Protein AF-A0A386ULB3-F1 (afdb_monomer)

Solvent-accessible surface area (b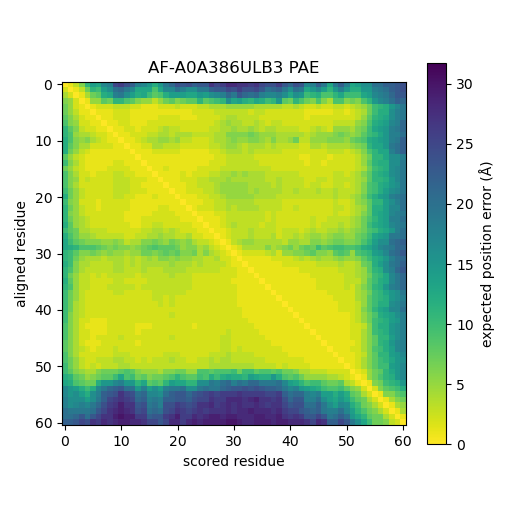ackbone atoms only — not comparable to full-atom values): 3942 Å² total; per-residue (Å²): 132,86,74,76,46,57,42,85,45,79,91,41,24,32,29,33,67,86,79,71,43,77,77,47,72,56,83,80,76,100,59,57,71,70,60,40,50,50,54,53,50,53,52,43,50,53,47,42,70,77,72,32,87,72,79,80,77,73,75,85,122

Nearest PDB structures (foldseek):
  2w5s-assembly1_A  TM=4.082E-01  e=7.329E+00  Staphylococcus aureus
  2w5r-assembly1_A  TM=4.085E-01  e=9.052E+00  Staphylococcus aureus

pLDDT: mean 83.41, std 16.45, range [39.59, 95.38]

Organism: NCBI:txid147645

Foldseek 3Di:
DQDQQWDADPQQFIAGPVVRDGPDGDDDPPDDPVVSVVVSVVVSVVCCVVPNPPPPPPDPD

Secondary structure (DSSP, 8-state):
----SEEE-GGGEEEETTTTEEEEE----S--HHHHHHHHHHHHHHHHHHHS---------

Sequence (61 aa):
MTRHRFVEGNGGTIVDRFTGIAVAKVEVLNLDTATAQRVVTTIIDALHVEFGPRSVLEVKA

Radius of gyration: 14.11 Å; Cα contacts (8 Å, |Δi|>4): 60; chains: 1; bounding box: 45×17×33 Å

Mean predicted aligned error: 6.92 Å

Structure (mmCIF, N/CA/C/O backbone):
data_AF-A0A386ULB3-F1
#
_entry.id   AF-A0A386ULB3-F1
#
loop_
_atom_site.group_PDB
_atom_site.id
_atom_site.type_symbol
_atom_site.label_atom_id
_atom_site.label_alt_id
_atom_site.label_comp_id
_atom_site.label_asym_id
_atom_site.label_entity_id
_atom_site.label_seq_id
_atom_site.pdbx_PDB_ins_code
_atom_site.Cartn_x
_atom_site.Cartn_y
_atom_site.Cartn_z
_atom_site.occupancy
_atom_site.B_iso_or_equiv
_atom_site.auth_seq_id
_atom_site.auth_comp_id
_atom_site.auth_asym_id
_atom_site.auth_atom_id
_atom_site.pdbx_PDB_model_num
ATOM 1 N 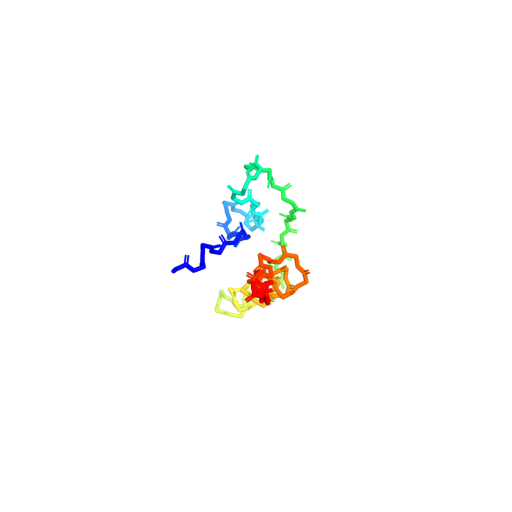N . MET A 1 1 ? 20.343 8.569 -3.418 1.00 40.50 1 MET A N 1
ATOM 2 C CA . MET A 1 1 ? 18.997 8.623 -2.805 1.00 40.50 1 MET A CA 1
ATOM 3 C C . MET A 1 1 ? 18.058 7.771 -3.642 1.00 40.50 1 MET A C 1
ATOM 5 O O . MET A 1 1 ? 17.628 8.214 -4.700 1.00 40.50 1 MET A O 1
ATOM 9 N N . THR A 1 2 ? 17.799 6.533 -3.230 1.00 50.03 2 THR A N 1
ATOM 10 C CA . THR A 1 2 ? 16.774 5.678 -3.844 1.00 50.03 2 THR A CA 1
ATOM 11 C C . THR A 1 2 ? 15.420 6.331 -3.578 1.00 50.03 2 THR A C 1
ATOM 13 O O . THR A 1 2 ? 14.961 6.386 -2.442 1.00 50.03 2 THR A O 1
ATOM 16 N N . ARG A 1 3 ? 14.807 6.935 -4.601 1.00 61.47 3 ARG A N 1
ATOM 17 C CA . ARG A 1 3 ? 13.449 7.477 -4.471 1.00 61.47 3 ARG A CA 1
ATOM 18 C C . ARG A 1 3 ? 12.497 6.293 -4.260 1.00 61.47 3 ARG A C 1
ATOM 20 O O . ARG A 1 3 ? 12.416 5.436 -5.134 1.00 61.47 3 ARG A O 1
ATOM 27 N N . HIS A 1 4 ? 11.802 6.244 -3.122 1.00 81.38 4 HIS A N 1
ATOM 28 C CA . HIS A 1 4 ? 10.745 5.258 -2.860 1.00 81.38 4 HIS A CA 1
ATOM 29 C C . HIS A 1 4 ? 9.705 5.295 -3.994 1.00 81.38 4 HIS A C 1
ATOM 31 O O . HIS A 1 4 ? 9.104 6.345 -4.233 1.00 81.38 4 HIS A O 1
ATOM 37 N N . ARG A 1 5 ? 9.537 4.172 -4.714 1.00 90.12 5 ARG A N 1
ATOM 38 C CA . ARG A 1 5 ? 8.642 4.050 -5.881 1.00 90.12 5 ARG A CA 1
ATOM 39 C C . ARG A 1 5 ? 7.175 4.113 -5.465 1.00 90.12 5 ARG A C 1
ATOM 41 O O . ARG A 1 5 ? 6.438 4.949 -5.961 1.00 90.12 5 ARG A O 1
ATOM 48 N N . PHE A 1 6 ? 6.775 3.259 -4.534 1.00 93.88 6 PHE A N 1
ATOM 49 C CA . PHE A 1 6 ? 5.433 3.245 -3.951 1.00 93.88 6 PHE A CA 1
ATOM 50 C C . PHE A 1 6 ? 5.342 4.175 -2.742 1.00 93.88 6 PHE A C 1
ATOM 52 O O . PHE A 1 6 ? 6.275 4.222 -1.940 1.00 93.88 6 PHE A O 1
ATOM 59 N N . VAL A 1 7 ? 4.241 4.911 -2.622 1.00 94.00 7 VAL A N 1
ATOM 60 C CA . VAL A 1 7 ? 3.951 5.791 -1.482 1.00 94.00 7 VAL A CA 1
ATOM 61 C C . VAL A 1 7 ? 2.484 5.718 -1.101 1.00 94.00 7 VAL A C 1
ATOM 63 O O . VAL A 1 7 ? 1.632 5.434 -1.943 1.00 94.00 7 VAL A O 1
ATOM 66 N N . GLU A 1 8 ? 2.199 6.015 0.161 1.00 93.44 8 GLU A N 1
ATOM 67 C CA . GLU A 1 8 ? 0.836 6.226 0.627 1.00 93.44 8 GLU A CA 1
ATOM 68 C C . GLU A 1 8 ? 0.247 7.498 -0.005 1.00 93.44 8 GLU A C 1
ATOM 70 O O . GLU A 1 8 ? 0.902 8.538 -0.104 1.00 93.44 8 GLU A O 1
ATOM 75 N N . GLY A 1 9 ? -0.996 7.386 -0.458 1.00 89.56 9 GLY A N 1
ATOM 76 C CA . GLY A 1 9 ? -1.842 8.469 -0.935 1.00 89.56 9 GLY A CA 1
ATOM 77 C C . GLY A 1 9 ? -3.126 8.571 -0.110 1.00 89.56 9 GLY A C 1
ATOM 78 O O . GLY A 1 9 ? -3.326 7.864 0.875 1.00 89.56 9 GLY A O 1
ATOM 79 N N . ASN A 1 10 ? -4.031 9.452 -0.528 1.00 87.44 10 ASN A N 1
ATOM 80 C CA . ASN A 1 10 ? -5.241 9.751 0.238 1.00 87.44 10 ASN A CA 1
ATOM 81 C C . ASN A 1 10 ? -6.174 8.536 0.371 1.00 87.44 10 ASN A C 1
ATOM 83 O O . ASN A 1 10 ? -6.423 7.8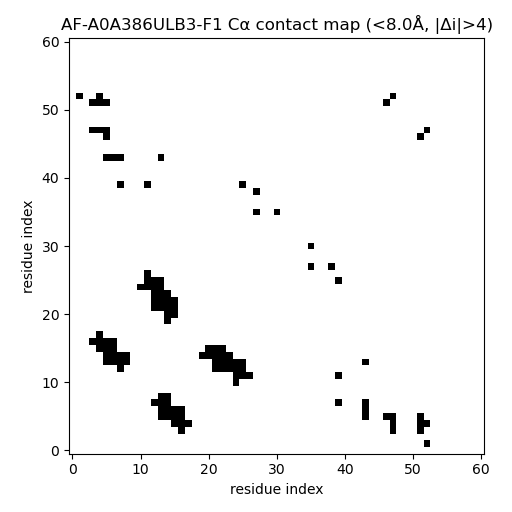13 -0.590 1.00 87.44 10 ASN A O 1
ATOM 87 N N . GLY A 1 11 ? -6.750 8.349 1.562 1.00 86.06 11 GLY A N 1
ATOM 88 C CA . GLY A 1 11 ? -7.767 7.318 1.800 1.00 86.06 11 GLY A CA 1
ATOM 89 C C . GLY A 1 11 ? -7.252 5.880 1.671 1.00 86.06 11 GLY A C 1
ATOM 90 O O . GLY A 1 11 ? -7.994 5.014 1.205 1.00 86.06 11 GLY A O 1
ATOM 91 N N . GLY A 1 12 ? -5.986 5.639 2.032 1.00 86.69 12 GLY A N 1
ATOM 92 C CA . GLY A 1 12 ? -5.368 4.309 2.026 1.00 86.69 12 GLY A CA 1
ATOM 93 C C . GLY A 1 12 ? -4.926 3.822 0.644 1.00 86.69 12 GLY A C 1
ATOM 94 O O . GLY A 1 12 ? -4.592 2.650 0.478 1.00 86.69 12 GLY A O 1
ATOM 95 N N . THR A 1 13 ? -4.935 4.681 -0.380 1.00 94.81 13 THR A N 1
ATOM 96 C CA . THR A 1 13 ? -4.375 4.319 -1.691 1.00 94.81 13 THR A CA 1
ATOM 97 C C . T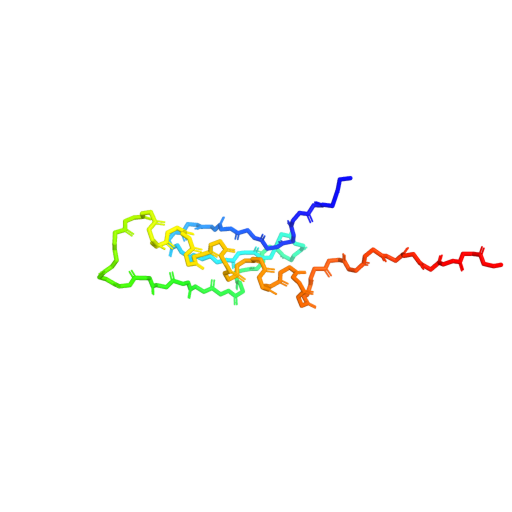HR A 1 13 ? -2.859 4.203 -1.618 1.00 94.81 13 THR A C 1
ATOM 99 O O . THR A 1 13 ? -2.217 4.990 -0.934 1.00 94.81 13 THR A O 1
ATOM 102 N 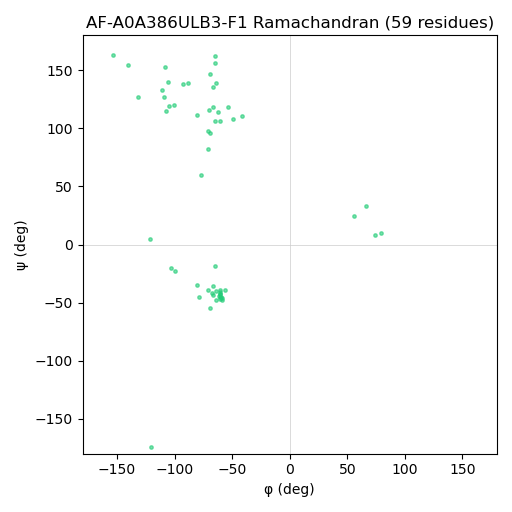N . ILE A 1 14 ? -2.279 3.293 -2.391 1.00 95.00 14 ILE A N 1
ATOM 103 C CA . ILE A 1 14 ? -0.843 3.242 -2.652 1.00 95.00 14 ILE A CA 1
ATOM 104 C C . ILE A 1 14 ? -0.625 3.658 -4.104 1.00 95.00 14 ILE A C 1
ATOM 106 O O . ILE A 1 14 ? -1.235 3.102 -5.021 1.00 95.00 14 ILE A O 1
ATOM 110 N N . VAL A 1 15 ? 0.244 4.643 -4.312 1.00 95.38 15 VAL A N 1
ATOM 111 C CA . VAL A 1 15 ? 0.533 5.238 -5.620 1.00 95.38 15 VAL A CA 1
ATOM 112 C C . VAL A 1 15 ? 1.942 4.863 -6.055 1.00 95.38 15 VAL A C 1
ATOM 114 O O . VAL A 1 15 ? 2.895 5.002 -5.286 1.00 95.38 15 VAL A O 1
ATOM 117 N N . ASP A 1 16 ? 2.087 4.421 -7.303 1.00 93.38 16 ASP A N 1
ATOM 118 C CA . ASP A 1 16 ? 3.390 4.292 -7.952 1.00 93.38 16 ASP A CA 1
ATOM 119 C C . ASP A 1 16 ? 3.833 5.664 -8.477 1.00 93.38 16 ASP A C 1
ATOM 121 O O . ASP A 1 16 ? 3.265 6.206 -9.424 1.00 93.38 16 ASP A O 1
ATOM 125 N N . ARG A 1 17 ? 4.873 6.243 -7.871 1.00 90.56 17 ARG A N 1
ATOM 126 C CA . ARG A 1 17 ? 5.403 7.566 -8.232 1.00 90.56 17 ARG A CA 1
ATOM 127 C C . ARG A 1 17 ? 6.007 7.628 -9.628 1.00 90.56 17 ARG A C 1
ATOM 129 O O . ARG A 1 17 ? 6.222 8.732 -10.118 1.00 90.56 17 ARG A O 1
ATOM 136 N N . PHE A 1 18 ? 6.347 6.496 -10.242 1.00 89.75 18 PHE A N 1
ATOM 137 C CA . PHE A 1 18 ? 6.927 6.499 -11.586 1.00 89.75 18 PHE A CA 1
ATOM 138 C C . PHE A 1 18 ? 5.858 6.657 -12.661 1.00 89.75 18 PHE A C 1
ATOM 140 O O . PHE A 1 18 ? 6.103 7.308 -13.671 1.00 89.75 18 PHE A O 1
ATOM 147 N N . THR A 1 19 ? 4.678 6.086 -12.436 1.00 90.44 19 THR A N 1
ATOM 148 C CA . THR A 1 19 ? 3.565 6.113 -13.393 1.00 90.44 19 THR A CA 1
ATOM 149 C C . THR A 1 19 ? 2.487 7.125 -13.012 1.00 90.44 19 THR A C 1
ATOM 151 O O . THR A 1 19 ? 1.704 7.531 -13.864 1.00 90.44 19 THR A O 1
ATOM 154 N N . GLY A 1 20 ? 2.433 7.537 -11.742 1.00 91.50 20 GLY A N 1
ATOM 155 C CA . GLY A 1 20 ? 1.354 8.357 -11.189 1.00 91.50 20 GLY A CA 1
ATOM 156 C C . GLY A 1 20 ? 0.049 7.586 -10.968 1.00 91.50 20 GLY A C 1
ATOM 157 O O . GLY A 1 20 ? -0.971 8.196 -10.659 1.00 91.50 20 GLY A O 1
ATOM 158 N N . ILE A 1 21 ? 0.060 6.261 -11.132 1.00 94.19 21 ILE A N 1
ATOM 159 C CA . ILE A 1 21 ? -1.135 5.415 -11.068 1.00 94.19 21 ILE A CA 1
ATOM 160 C C . ILE A 1 21 ? -1.322 4.891 -9.639 1.00 94.19 21 ILE A C 1
ATOM 162 O O . ILE A 1 21 ? -0.367 4.461 -8.986 1.00 94.19 21 ILE A O 1
ATOM 166 N N . ALA A 1 22 ? -2.566 4.896 -9.157 1.00 94.75 22 ALA A N 1
ATOM 167 C CA . ALA A 1 22 ? -2.941 4.176 -7.944 1.00 94.75 22 ALA A CA 1
ATOM 168 C C . ALA A 1 22 ? -2.910 2.665 -8.225 1.00 94.75 22 ALA A C 1
ATOM 170 O O . ALA A 1 22 ? -3.665 2.173 -9.061 1.00 94.75 22 ALA A O 1
ATOM 171 N N . VAL A 1 23 ? -2.021 1.940 -7.547 1.00 94.31 23 VAL A N 1
ATOM 172 C CA . VAL A 1 23 ? -1.776 0.507 -7.797 1.00 94.31 23 VAL A CA 1
ATOM 173 C C . VAL A 1 23 ? -2.490 -0.402 -6.803 1.00 94.31 23 VAL A C 1
ATOM 175 O O . VAL A 1 23 ? -2.741 -1.564 -7.106 1.00 94.31 23 VAL A O 1
ATOM 178 N N . ALA A 1 24 ? -2.829 0.117 -5.623 1.00 93.94 24 ALA A N 1
ATOM 179 C CA . ALA A 1 24 ? -3.573 -0.612 -4.605 1.00 93.94 24 ALA A CA 1
ATOM 180 C C . ALA A 1 24 ? -4.364 0.349 -3.710 1.00 93.94 24 ALA A C 1
ATOM 182 O O . ALA A 1 24 ? -4.079 1.547 -3.651 1.00 93.94 24 ALA A O 1
ATOM 183 N N . LYS A 1 25 ? -5.336 -0.193 -2.978 1.00 94.00 25 LYS A N 1
ATOM 184 C CA . LYS A 1 25 ? -6.018 0.483 -1.874 1.00 94.00 25 LYS A CA 1
ATOM 185 C C . LYS A 1 25 ? -6.060 -0.464 -0.685 1.00 94.00 25 LYS A C 1
ATOM 187 O O . LYS A 1 25 ? -6.501 -1.601 -0.824 1.00 94.00 25 LYS A O 1
ATOM 192 N N . VAL A 1 26 ? -5.588 0.010 0.458 1.00 90.44 26 VAL A N 1
ATOM 193 C CA . VAL A 1 26 ? -5.578 -0.727 1.715 1.00 90.44 26 VAL A CA 1
ATOM 194 C C . VAL A 1 26 ? -6.675 -0.156 2.595 1.00 90.44 26 VAL A C 1
ATOM 196 O O . VAL A 1 26 ? -6.663 1.022 2.942 1.00 90.44 26 VAL A O 1
ATOM 199 N N . GLU A 1 27 ? -7.629 -1.005 2.948 1.00 91.38 27 GLU A N 1
ATOM 200 C CA . GLU A 1 27 ? -8.646 -0.692 3.938 1.00 91.38 27 GLU A CA 1
ATOM 201 C C . GLU A 1 27 ? -8.340 -1.490 5.200 1.00 91.38 27 GLU A C 1
ATOM 203 O O . GLU A 1 27 ? -8.348 -2.721 5.191 1.00 91.38 27 GLU A O 1
ATOM 208 N N . VAL A 1 28 ? -8.010 -0.781 6.279 1.00 87.50 28 VAL A N 1
ATOM 209 C CA . VAL A 1 28 ? -7.728 -1.401 7.571 1.00 87.50 28 VAL A CA 1
ATOM 210 C C . VAL A 1 28 ? -8.961 -1.270 8.454 1.00 87.50 28 VAL A C 1
ATOM 212 O O . VAL A 1 28 ? -9.403 -0.163 8.751 1.00 87.50 28 VAL A O 1
ATOM 215 N N . LEU A 1 29 ? -9.506 -2.405 8.887 1.00 90.25 29 LEU A N 1
ATOM 216 C CA . LEU A 1 29 ? -10.725 -2.472 9.689 1.00 90.25 29 LEU A CA 1
ATOM 217 C C . LEU A 1 29 ? -10.408 -2.815 11.147 1.00 90.25 29 LEU A C 1
ATOM 219 O O . LEU A 1 29 ? -9.596 -3.698 11.410 1.00 90.25 29 LEU A O 1
ATOM 223 N N . ASN A 1 30 ? -11.108 -2.167 12.085 1.00 87.38 30 ASN A N 1
ATOM 224 C CA . ASN A 1 30 ? -11.095 -2.483 13.522 1.00 87.38 30 ASN A CA 1
ATOM 225 C C . ASN A 1 30 ? -9.704 -2.477 14.196 1.00 87.38 30 ASN A C 1
ATOM 227 O O . ASN A 1 30 ? -9.522 -3.127 15.224 1.00 87.38 30 ASN A O 1
ATOM 231 N N . LEU A 1 31 ? -8.731 -1.743 13.643 1.00 88.44 31 LEU A N 1
ATOM 232 C CA . LEU A 1 31 ? -7.417 -1.524 14.255 1.00 88.44 31 LEU A CA 1
ATOM 233 C C . LEU A 1 31 ? -7.286 -0.091 14.764 1.00 88.44 31 LEU A C 1
ATOM 235 O O . LEU A 1 31 ? -7.891 0.835 14.221 1.00 88.44 31 LEU A O 1
ATOM 239 N N . ASP A 1 32 ? -6.450 0.093 15.785 1.00 92.62 32 ASP A N 1
ATOM 240 C CA . ASP A 1 32 ? -6.003 1.424 16.173 1.00 92.62 32 ASP A CA 1
ATOM 241 C C . ASP A 1 32 ? -5.153 2.058 15.058 1.00 92.62 32 ASP A C 1
ATOM 243 O O . ASP A 1 32 ? -4.535 1.367 14.240 1.00 92.62 32 ASP A O 1
ATOM 247 N N . THR A 1 33 ? -5.093 3.388 15.047 1.00 88.31 33 THR A N 1
ATOM 248 C CA . THR A 1 33 ? -4.398 4.162 14.013 1.00 88.31 33 THR A CA 1
ATOM 249 C C . THR A 1 33 ? -2.928 3.770 13.858 1.00 88.31 33 THR A C 1
ATOM 251 O O . THR A 1 33 ? -2.432 3.697 12.735 1.00 88.31 33 THR A O 1
ATOM 254 N N . ALA A 1 34 ? -2.215 3.491 14.954 1.00 91.69 34 ALA A N 1
ATOM 255 C CA . ALA A 1 34 ? -0.794 3.156 14.888 1.00 91.69 34 ALA A CA 1
ATOM 256 C C . ALA A 1 34 ? -0.583 1.772 14.263 1.00 91.69 34 ALA A C 1
ATOM 258 O O . ALA A 1 34 ? 0.328 1.573 13.457 1.00 91.69 34 ALA A O 1
ATOM 259 N N . THR A 1 35 ? -1.439 0.808 14.592 1.00 92.75 35 THR A N 1
ATOM 260 C CA . THR A 1 35 ? -1.417 -0.514 13.964 1.00 92.75 35 THR A CA 1
ATOM 261 C C . THR A 1 35 ? -1.824 -0.446 12.494 1.00 92.75 35 THR A C 1
ATOM 263 O O . THR A 1 35 ? -1.146 -1.050 11.665 1.00 92.75 35 THR A O 1
ATOM 266 N N . ALA A 1 36 ? -2.841 0.344 12.144 1.00 90.56 36 ALA A N 1
ATOM 267 C CA . ALA A 1 36 ? -3.229 0.557 10.752 1.00 90.56 36 ALA A CA 1
ATOM 268 C C . ALA A 1 36 ? -2.092 1.160 9.916 1.00 90.56 36 ALA A C 1
ATOM 270 O O . ALA A 1 36 ? -1.778 0.640 8.844 1.00 90.56 36 ALA A O 1
ATOM 271 N N . GLN A 1 37 ? -1.402 2.174 10.445 1.00 90.19 37 GLN A N 1
ATOM 272 C CA . GLN A 1 37 ? -0.247 2.769 9.778 1.00 90.19 37 GLN A CA 1
ATOM 273 C C . GLN A 1 37 ? 0.872 1.745 9.561 1.00 90.19 37 GLN A C 1
ATOM 275 O O . GLN A 1 37 ? 1.459 1.690 8.483 1.00 90.19 37 GLN A O 1
ATOM 280 N N . ARG A 1 38 ? 1.156 0.897 10.561 1.00 92.81 38 ARG A N 1
ATOM 281 C CA . ARG A 1 38 ? 2.169 -0.162 10.433 1.00 92.81 38 ARG A CA 1
ATOM 282 C C . ARG A 1 38 ? 1.829 -1.149 9.320 1.00 92.81 38 ARG A C 1
ATOM 284 O O . ARG A 1 38 ? 2.720 -1.488 8.552 1.00 92.81 38 ARG A O 1
ATOM 291 N N . VAL A 1 39 ? 0.565 -1.563 9.199 1.00 92.50 39 VAL A N 1
ATOM 292 C CA . VAL A 1 39 ? 0.110 -2.447 8.111 1.00 92.50 39 VAL A CA 1
ATOM 293 C C . VAL A 1 39 ? 0.368 -1.807 6.746 1.00 92.50 39 VAL A C 1
ATOM 295 O O . VAL A 1 39 ? 0.949 -2.452 5.874 1.00 92.50 39 VAL A O 1
ATOM 298 N N . VAL A 1 40 ? -0.008 -0.536 6.568 1.00 92.62 40 VAL A N 1
ATOM 299 C CA . VAL A 1 40 ? 0.217 0.194 5.309 1.00 92.62 40 VAL A CA 1
ATOM 300 C C . VAL A 1 40 ? 1.709 0.279 4.984 1.00 92.62 40 VAL A C 1
ATOM 302 O O . VAL A 1 40 ? 2.109 -0.061 3.870 1.00 92.62 40 VAL A O 1
ATOM 305 N N . THR A 1 41 ? 2.544 0.650 5.958 1.00 92.50 41 THR A N 1
ATOM 306 C CA . THR A 1 41 ? 4.002 0.706 5.784 1.00 92.50 41 THR A CA 1
ATOM 307 C C . THR A 1 41 ? 4.575 -0.655 5.389 1.00 92.50 41 THR A C 1
ATOM 309 O O . THR A 1 41 ? 5.322 -0.733 4.421 1.00 92.50 41 THR A O 1
ATOM 312 N N . THR A 1 42 ? 4.172 -1.743 6.055 1.00 94.38 42 THR A N 1
ATOM 313 C CA . THR A 1 42 ? 4.634 -3.100 5.719 1.00 94.38 42 THR A CA 1
ATOM 314 C C . THR A 1 42 ? 4.269 -3.506 4.290 1.00 94.38 42 THR A C 1
ATOM 316 O O . THR A 1 42 ? 5.077 -4.129 3.604 1.00 94.38 42 THR A O 1
ATOM 319 N N . ILE A 1 43 ? 3.077 -3.141 3.810 1.00 94.00 43 I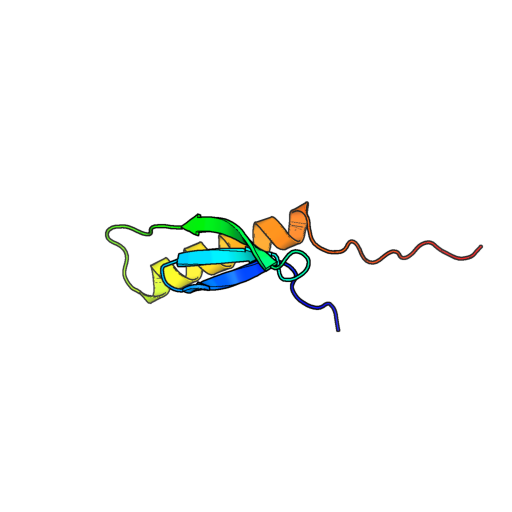LE A N 1
ATOM 320 C CA . ILE A 1 43 ? 2.669 -3.417 2.426 1.00 94.00 43 ILE A CA 1
ATOM 321 C C . ILE A 1 43 ? 3.529 -2.616 1.441 1.00 94.00 43 ILE A C 1
ATOM 323 O O . ILE A 1 43 ? 3.985 -3.164 0.438 1.00 94.00 43 ILE A O 1
ATOM 327 N N . ILE A 1 44 ? 3.780 -1.335 1.722 1.00 93.31 44 ILE A N 1
ATOM 328 C CA . ILE A 1 44 ? 4.642 -0.486 0.887 1.00 93.31 44 ILE A CA 1
ATOM 329 C C . ILE A 1 44 ? 6.067 -1.049 0.829 1.00 93.31 44 ILE A C 1
ATOM 331 O O . ILE A 1 44 ? 6.629 -1.154 -0.263 1.00 93.31 44 ILE A O 1
ATOM 335 N N . ASP A 1 45 ? 6.618 -1.463 1.969 1.00 92.75 45 ASP A N 1
ATOM 336 C CA . ASP A 1 45 ? 7.944 -2.072 2.047 1.00 92.75 45 ASP A CA 1
ATOM 337 C C . ASP A 1 45 ? 8.008 -3.358 1.213 1.00 92.75 45 ASP A C 1
ATOM 339 O O . ASP A 1 45 ? 8.934 -3.533 0.420 1.00 92.75 45 ASP A O 1
ATOM 343 N N . ALA A 1 46 ? 6.995 -4.226 1.307 1.00 93.06 46 ALA A N 1
ATOM 344 C CA . ALA A 1 46 ? 6.912 -5.439 0.493 1.00 93.06 46 A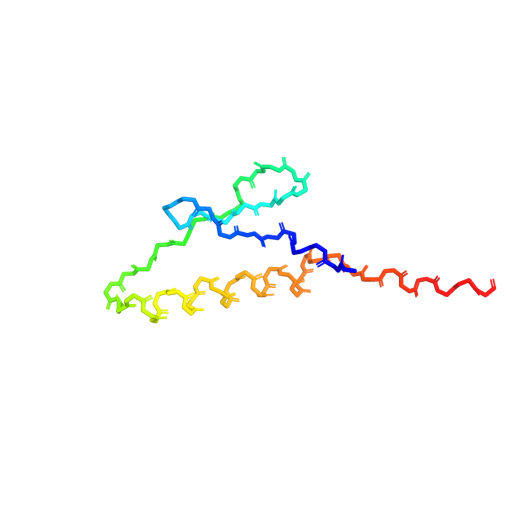LA A CA 1
ATOM 345 C C . ALA A 1 46 ? 6.872 -5.128 -1.015 1.00 93.06 46 ALA A C 1
ATOM 347 O O . ALA A 1 46 ? 7.561 -5.778 -1.805 1.00 93.06 46 ALA A O 1
ATOM 348 N N . LEU A 1 47 ? 6.130 -4.093 -1.424 1.00 92.12 47 LEU A N 1
ATOM 349 C CA . LEU A 1 47 ? 6.111 -3.639 -2.815 1.00 92.12 47 LEU A CA 1
ATOM 350 C C . LEU A 1 47 ? 7.480 -3.105 -3.260 1.00 92.12 47 LEU A C 1
ATOM 352 O O . LEU A 1 47 ? 7.895 -3.367 -4.389 1.00 92.12 47 LEU A O 1
ATOM 356 N N . HIS A 1 48 ? 8.204 -2.371 -2.407 1.00 90.81 48 HIS A N 1
ATOM 357 C CA . HIS A 1 48 ? 9.568 -1.926 -2.724 1.00 90.81 48 HIS A CA 1
ATOM 358 C C . HIS A 1 48 ? 10.556 -3.090 -2.808 1.00 90.81 48 HIS A C 1
ATOM 360 O O . HIS A 1 48 ? 11.448 -3.037 -3.649 1.00 90.81 48 HIS A O 1
ATOM 366 N N . VAL A 1 49 ? 10.415 -4.128 -1.985 1.00 89.69 49 VAL A N 1
ATOM 367 C CA . VAL A 1 49 ? 11.274 -5.319 -2.058 1.00 89.69 49 VAL A CA 1
ATOM 368 C C . VAL A 1 49 ? 11.089 -6.043 -3.393 1.00 89.69 49 VAL A C 1
ATOM 370 O O . VAL A 1 49 ? 12.074 -6.353 -4.061 1.00 89.69 49 VAL A O 1
ATOM 373 N N . GLU A 1 50 ? 9.843 -6.267 -3.811 1.00 91.25 50 GLU A N 1
ATOM 374 C CA . GLU A 1 50 ? 9.551 -7.044 -5.021 1.00 91.25 50 GLU A CA 1
ATOM 375 C C . GLU A 1 50 ? 9.752 -6.226 -6.311 1.00 91.25 50 GLU A C 1
ATOM 377 O O . GLU A 1 50 ? 10.379 -6.683 -7.271 1.00 91.25 50 GLU A O 1
ATOM 382 N N . PHE A 1 51 ? 9.257 -4.984 -6.326 1.00 88.12 51 PHE A N 1
ATOM 383 C CA . PHE A 1 51 ? 9.138 -4.150 -7.530 1.00 88.12 51 PHE A CA 1
ATOM 384 C C . PHE A 1 51 ? 9.890 -2.816 -7.441 1.00 88.12 51 PHE A C 1
ATOM 386 O O . PHE A 1 51 ? 9.757 -1.962 -8.330 1.00 88.12 51 PHE A O 1
ATOM 393 N N . GLY A 1 52 ? 10.639 -2.576 -6.365 1.00 78.69 52 GLY A N 1
ATOM 394 C CA . GLY A 1 52 ? 11.479 -1.392 -6.243 1.00 78.69 52 GLY A CA 1
ATOM 395 C C . GLY A 1 52 ? 12.601 -1.384 -7.283 1.00 78.69 52 GLY A C 1
ATOM 396 O O . GLY A 1 52 ? 12.916 -2.414 -7.885 1.00 78.69 52 GLY A O 1
ATOM 397 N N . PRO A 1 53 ? 13.215 -0.216 -7.529 1.00 71.25 53 PRO A N 1
ATOM 398 C CA . PRO A 1 53 ? 14.374 -0.138 -8.399 1.00 71.25 53 PRO A CA 1
ATOM 399 C C . PRO A 1 53 ? 15.484 -1.010 -7.806 1.00 71.25 53 PRO A C 1
ATOM 401 O O . PRO A 1 53 ? 16.102 -0.649 -6.805 1.00 71.25 53 PRO A O 1
ATOM 404 N N . ARG A 1 54 ? 15.731 -2.169 -8.426 1.00 67.81 54 ARG A N 1
ATOM 405 C CA . ARG A 1 54 ? 16.934 -2.954 -8.165 1.00 67.81 54 ARG A CA 1
ATOM 406 C C . ARG A 1 54 ? 18.080 -2.054 -8.581 1.00 67.81 54 ARG A C 1
ATOM 408 O O . ARG A 1 54 ? 18.153 -1.676 -9.748 1.00 67.81 54 ARG A O 1
ATOM 415 N N . SER A 1 55 ? 18.902 -1.627 -7.628 1.00 55.09 55 SER A N 1
ATOM 416 C CA . SER A 1 55 ? 20.138 -0.916 -7.928 1.00 55.09 55 SER A CA 1
ATOM 417 C C . SER A 1 55 ? 20.855 -1.733 -8.991 1.00 55.09 55 SER A C 1
ATOM 419 O O . SER A 1 55 ? 21.312 -2.838 -8.705 1.00 55.09 55 SER A O 1
ATOM 421 N N . VAL A 1 56 ? 20.883 -1.238 -10.224 1.00 48.25 56 VAL A N 1
ATOM 422 C CA . VAL A 1 56 ? 21.668 -1.846 -11.288 1.00 48.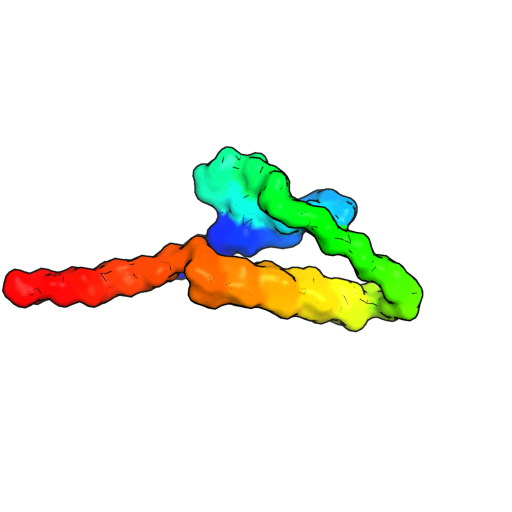25 56 VAL A CA 1
ATOM 423 C C . VAL A 1 56 ? 23.119 -1.554 -10.922 1.00 48.25 56 VAL A C 1
ATOM 425 O O . VAL A 1 56 ? 23.717 -0.584 -11.370 1.00 48.25 56 VAL A O 1
ATOM 428 N N . LEU A 1 57 ? 23.677 -2.373 -10.033 1.00 51.03 57 LEU A N 1
ATOM 429 C CA . LEU A 1 57 ? 25.100 -2.663 -10.016 1.00 51.03 57 LEU A CA 1
ATOM 430 C C . LEU A 1 57 ? 25.345 -3.654 -11.162 1.00 51.03 57 LEU A C 1
ATOM 432 O O . LEU A 1 57 ? 25.770 -4.783 -10.939 1.00 51.03 57 LEU A O 1
ATOM 436 N N . GLU A 1 58 ? 25.033 -3.253 -12.400 1.00 46.91 58 GLU A N 1
ATOM 437 C CA . GLU A 1 58 ? 25.718 -3.844 -13.544 1.00 46.91 58 GLU A CA 1
ATOM 438 C C . GLU A 1 58 ? 27.136 -3.298 -13.491 1.00 46.91 58 GLU A C 1
ATOM 440 O O . GLU A 1 58 ? 27.436 -2.155 -13.837 1.00 46.91 58 GLU A O 1
ATOM 445 N N . VAL A 1 59 ? 27.983 -4.146 -12.925 1.00 50.00 59 VAL A N 1
ATOM 446 C CA . VAL A 1 59 ? 29.430 -4.124 -13.027 1.00 50.00 59 VAL A CA 1
ATOM 447 C C . VAL A 1 59 ? 29.798 -3.806 -14.476 1.00 50.00 59 VAL A C 1
ATOM 449 O O . VAL A 1 59 ? 29.598 -4.630 -15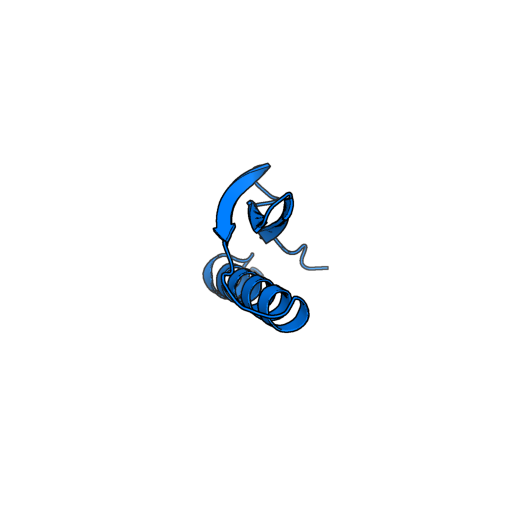.365 1.00 50.00 59 VAL A O 1
ATOM 452 N N . LYS A 1 60 ? 30.353 -2.616 -14.723 1.00 39.59 60 LYS A N 1
ATOM 453 C CA . LYS A 1 60 ? 31.232 -2.438 -15.880 1.00 39.59 60 LYS A CA 1
ATOM 454 C C . LYS A 1 60 ? 32.505 -3.229 -15.583 1.00 39.59 60 LYS A C 1
ATOM 456 O O . LYS A 1 60 ? 33.355 -2.751 -14.833 1.00 39.59 60 LYS A O 1
ATOM 461 N N . ALA A 1 61 ? 32.546 -4.457 -16.092 1.00 41.38 61 ALA A N 1
ATOM 462 C CA . ALA A 1 61 ? 33.779 -5.160 -16.420 1.00 41.38 61 ALA A CA 1
ATOM 463 C C . ALA A 1 61 ? 34.336 -4.603 -17.737 1.00 41.38 61 ALA A C 1
ATOM 465 O O . ALA A 1 61 ? 33.516 -4.140 -18.567 1.00 41.38 61 ALA A O 1
#